Protein AF-A0A920KDC7-F1 (afdb_monomer_lite)

Foldseek 3Di:
DDKDKFWPDDPQFKDWPRDKDWDQWDWDQDPVVRDIDTHDDDDTDMDTDMGTNDPDDDDTWIKIKDWDADPPGIDPIDMDTDD

Radius of gyration: 16.05 Å; chains: 1; bounding box: 39×21×41 Å

pLDDT: mean 87.93, std 5.77, range [60.59, 93.75]

Structure (mmCIF, N/CA/C/O backbone):
data_AF-A0A920KDC7-F1
#
_entry.id   AF-A0A920KDC7-F1
#
loop_
_atom_site.group_PDB
_atom_site.id
_atom_site.type_symbol
_atom_site.label_atom_id
_atom_site.label_alt_id
_atom_site.label_comp_id
_atom_site.label_asym_id
_atom_site.label_entity_id
_atom_site.label_seq_id
_atom_site.pdbx_PDB_ins_code
_atom_site.Cartn_x
_atom_site.Cartn_y
_atom_site.Cartn_z
_atom_site.occupancy
_atom_site.B_iso_or_equiv
_atom_site.auth_seq_id
_atom_site.auth_comp_id
_atom_site.auth_asym_id
_atom_site.auth_atom_id
_atom_site.pdbx_PDB_model_num
ATOM 1 N N . MET A 1 1 ? 6.834 7.052 -8.358 1.00 67.19 1 MET A N 1
ATOM 2 C CA . MET A 1 1 ? 5.872 7.588 -7.363 1.00 67.19 1 MET A CA 1
ATOM 3 C C . MET A 1 1 ? 5.777 6.591 -6.216 1.00 67.19 1 MET A C 1
ATOM 5 O O . MET A 1 1 ? 5.765 5.404 -6.524 1.00 67.19 1 MET A O 1
ATOM 9 N N . PRO A 1 2 ? 5.747 7.014 -4.940 1.00 79.62 2 PRO A N 1
ATOM 10 C CA . PRO A 1 2 ? 5.536 6.085 -3.831 1.00 79.62 2 PRO A CA 1
ATOM 11 C C . PRO A 1 2 ? 4.116 5.504 -3.858 1.00 79.62 2 PRO A C 1
ATOM 13 O O . PRO A 1 2 ? 3.199 6.107 -4.417 1.00 79.62 2 PRO A O 1
ATOM 16 N N . THR A 1 3 ? 3.940 4.327 -3.264 1.00 87.75 3 THR A N 1
ATOM 17 C CA . THR A 1 3 ? 2.608 3.740 -3.079 1.00 87.75 3 THR A CA 1
ATOM 18 C C . THR A 1 3 ? 1.894 4.441 -1.926 1.00 87.75 3 THR A C 1
ATOM 20 O O . THR A 1 3 ? 2.497 4.715 -0.892 1.00 87.75 3 THR A O 1
ATOM 23 N N . GLU A 1 4 ? 0.600 4.717 -2.079 1.00 90.88 4 GLU A N 1
ATOM 24 C CA . GLU A 1 4 ? -0.179 5.477 -1.102 1.00 90.88 4 GLU A CA 1
ATOM 25 C C . GLU A 1 4 ? -1.427 4.714 -0.648 1.00 90.88 4 GLU A C 1
ATOM 27 O O . GLU A 1 4 ? -2.169 4.142 -1.448 1.00 90.88 4 GLU A O 1
ATOM 32 N N . ILE A 1 5 ? -1.688 4.752 0.661 1.00 91.19 5 ILE A N 1
ATOM 33 C CA . ILE A 1 5 ? -2.928 4.289 1.292 1.00 91.19 5 ILE A CA 1
ATOM 34 C C . ILE A 1 5 ? -3.518 5.476 2.049 1.00 91.19 5 ILE A C 1
ATOM 36 O O . ILE A 1 5 ? -2.990 5.880 3.090 1.00 91.19 5 ILE A O 1
ATOM 40 N N . ILE A 1 6 ? -4.628 6.018 1.558 1.00 90.56 6 ILE A N 1
ATOM 41 C CA . ILE A 1 6 ? -5.329 7.154 2.163 1.00 90.56 6 ILE A CA 1
ATOM 42 C C . ILE A 1 6 ? -6.651 6.651 2.727 1.00 90.56 6 ILE A C 1
ATOM 44 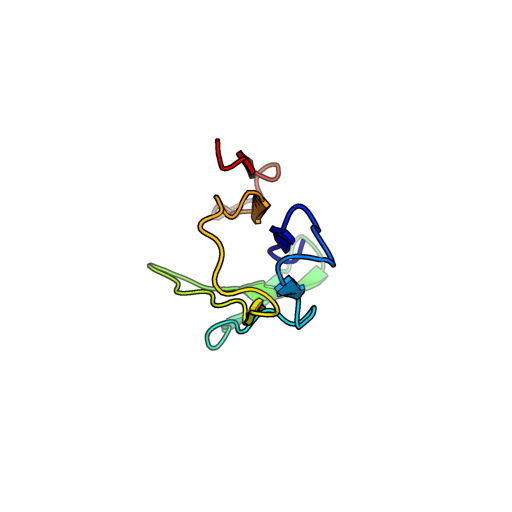O O . ILE A 1 6 ? -7.517 6.206 1.982 1.00 90.56 6 ILE A O 1
ATOM 48 N N . LEU A 1 7 ? -6.822 6.717 4.044 1.00 91.06 7 LEU A N 1
ATOM 49 C CA . LEU A 1 7 ? -8.074 6.340 4.695 1.00 91.06 7 LEU A CA 1
ATOM 50 C C . LEU A 1 7 ? -8.991 7.564 4.778 1.00 91.06 7 LEU A C 1
ATOM 52 O O . LEU A 1 7 ? -8.539 8.663 5.097 1.00 91.06 7 LEU A O 1
ATOM 56 N N . ALA A 1 8 ? -10.281 7.383 4.499 1.00 87.31 8 ALA A N 1
ATOM 57 C CA . ALA A 1 8 ? -11.278 8.422 4.713 1.00 87.31 8 ALA A CA 1
ATOM 58 C C . ALA A 1 8 ? -11.383 8.675 6.224 1.00 87.31 8 ALA A C 1
ATOM 60 O O . ALA A 1 8 ? -11.890 7.829 6.960 1.00 87.31 8 ALA A O 1
ATOM 61 N N . GLN A 1 9 ? -10.835 9.800 6.689 1.00 76.06 9 GLN A N 1
ATOM 62 C CA . GLN A 1 9 ? -10.749 10.092 8.116 1.00 76.06 9 GLN A CA 1
ATOM 63 C C . GLN A 1 9 ? -12.135 10.293 8.729 1.00 76.06 9 GLN A C 1
ATOM 65 O O . GLN A 1 9 ? -12.887 11.179 8.325 1.00 76.06 9 GLN A O 1
ATOM 70 N N . ASP A 1 10 ? -12.409 9.511 9.769 1.00 80.31 10 ASP A N 1
ATOM 71 C CA . ASP A 1 10 ? -13.426 9.804 10.770 1.00 80.31 10 ASP A CA 1
ATOM 72 C C . ASP A 1 10 ? -12.745 9.762 12.141 1.00 80.31 10 ASP A C 1
ATOM 74 O O . ASP A 1 10 ? -12.546 8.701 12.740 1.00 80.31 10 ASP A O 1
ATOM 78 N N . THR A 1 11 ? -12.344 10.942 12.614 1.00 79.44 11 THR A N 1
ATOM 79 C CA . THR A 1 11 ? -11.581 11.112 13.857 1.00 79.44 11 THR A CA 1
ATOM 80 C C . THR A 1 11 ? -12.385 10.770 15.111 1.00 79.44 11 THR A C 1
ATOM 82 O O . THR A 1 11 ? -11.820 10.756 16.203 1.00 79.44 11 THR A O 1
ATOM 85 N N . LEU A 1 12 ? -13.684 10.475 14.979 1.00 86.56 12 LEU A N 1
ATOM 86 C CA . LEU A 1 12 ? -14.512 9.952 16.065 1.00 86.56 12 LEU A CA 1
ATOM 87 C C . LEU A 1 12 ? -14.438 8.421 16.161 1.00 86.56 12 LEU A C 1
ATOM 89 O O . LEU A 1 12 ? -14.720 7.862 17.221 1.00 86.56 12 LEU A O 1
ATOM 93 N N . LEU A 1 13 ? -14.062 7.741 15.074 1.00 90.00 13 LEU A N 1
ATOM 94 C CA . LEU A 1 13 ? -14.039 6.280 14.980 1.00 90.00 13 LEU A CA 1
ATOM 95 C C . LEU A 1 13 ? -12.627 5.709 15.093 1.00 90.00 13 LEU A C 1
ATOM 97 O O . LEU A 1 13 ? -12.426 4.698 15.773 1.00 90.00 13 LEU A O 1
ATOM 101 N N . PHE A 1 14 ? -11.643 6.344 14.451 1.00 92.38 14 PHE A N 1
ATOM 102 C CA . PHE A 1 14 ? -10.261 5.871 14.467 1.00 92.38 14 PHE A CA 1
ATOM 103 C C . PHE A 1 14 ? -9.233 6.990 14.253 1.00 92.38 14 PHE A C 1
ATOM 105 O O . PHE A 1 14 ? -9.529 8.055 13.716 1.00 92.38 14 PHE A O 1
ATOM 112 N N . ILE A 1 15 ? -7.991 6.706 14.644 1.00 91.38 15 ILE A N 1
ATOM 113 C CA . ILE A 1 15 ? -6.803 7.506 14.327 1.00 91.38 15 ILE A CA 1
ATOM 114 C C . ILE A 1 15 ? -5.933 6.708 13.360 1.00 91.38 15 ILE A C 1
ATOM 116 O O . ILE A 1 15 ? -5.577 5.560 13.645 1.00 91.38 15 ILE A O 1
ATOM 120 N N . ASP A 1 16 ? -5.586 7.319 12.232 1.00 90.19 16 ASP A N 1
ATOM 121 C CA . ASP A 1 16 ? -4.589 6.804 11.295 1.00 90.19 16 ASP A CA 1
ATOM 122 C C . ASP A 1 16 ? -3.176 7.096 11.830 1.00 90.19 16 ASP A C 1
ATOM 124 O O . ASP A 1 16 ? -2.905 8.202 12.286 1.00 90.19 16 ASP A O 1
ATOM 128 N N . SER A 1 17 ? -2.274 6.108 11.813 1.00 84.56 17 SER A N 1
ATOM 129 C CA . SER A 1 17 ? -0.879 6.299 12.251 1.00 84.56 17 SER A CA 1
ATOM 130 C C . SER A 1 17 ? -0.007 7.073 11.253 1.00 84.56 17 SER A C 1
ATOM 132 O O . SER A 1 17 ? 1.193 7.220 11.491 1.00 84.56 17 SER A O 1
ATOM 134 N N . ASP A 1 18 ? -0.586 7.481 10.119 1.00 82.06 18 ASP A N 1
ATOM 135 C CA . ASP A 1 18 ? 0.018 8.134 8.947 1.00 82.06 18 ASP A CA 1
ATOM 136 C C . ASP A 1 18 ? 1.084 7.305 8.211 1.00 82.06 18 ASP A C 1
ATOM 138 O O . ASP A 1 18 ? 1.247 7.437 7.001 1.00 82.06 18 ASP A O 1
ATOM 142 N N . SER A 1 19 ? 1.757 6.386 8.901 1.00 86.56 19 SER A N 1
ATOM 143 C CA . SER A 1 19 ? 2.822 5.553 8.351 1.00 86.56 19 SER A CA 1
ATOM 144 C C . SER A 1 19 ? 2.283 4.302 7.660 1.00 86.56 19 SER A C 1
ATOM 146 O O . SER A 1 19 ? 1.423 3.590 8.191 1.00 86.56 19 SER A O 1
ATOM 148 N N . ILE A 1 20 ? 2.852 4.000 6.494 1.00 90.62 20 ILE A N 1
ATOM 149 C CA . ILE A 1 20 ? 2.685 2.726 5.795 1.00 90.62 20 ILE A CA 1
ATOM 150 C C . ILE A 1 20 ? 3.895 1.852 6.126 1.00 90.62 20 ILE A C 1
ATOM 152 O O . ILE A 1 20 ? 5.030 2.318 6.164 1.00 90.62 20 ILE A O 1
ATOM 156 N N . ILE A 1 21 ? 3.636 0.582 6.418 1.00 91.44 21 ILE A N 1
ATOM 157 C CA . ILE A 1 21 ? 4.665 -0.435 6.601 1.00 91.44 21 ILE A CA 1
ATOM 158 C C . ILE A 1 21 ? 4.782 -1.182 5.277 1.00 91.44 21 ILE A C 1
ATOM 160 O O . ILE A 1 21 ? 3.865 -1.914 4.885 1.00 91.44 21 ILE A O 1
ATOM 164 N N . GLU A 1 22 ? 5.911 -0.974 4.614 1.00 90.38 22 GLU A N 1
ATOM 165 C CA . GLU A 1 22 ? 6.271 -1.583 3.336 1.00 90.38 22 GLU A CA 1
ATOM 166 C C . GLU A 1 22 ? 7.213 -2.778 3.564 1.00 90.38 22 GLU A C 1
ATOM 168 O O . GLU A 1 22 ? 7.901 -2.833 4.593 1.00 90.38 22 GLU A O 1
ATOM 173 N N . PRO A 1 23 ? 7.219 -3.778 2.665 1.00 91.00 23 PRO A N 1
ATOM 174 C CA . PRO A 1 23 ? 8.226 -4.830 2.698 1.00 91.00 23 PRO A CA 1
ATOM 175 C C . PRO A 1 23 ? 9.611 -4.270 2.335 1.00 91.00 23 PRO A C 1
ATOM 177 O O . PRO A 1 23 ? 9.765 -3.095 2.013 1.00 91.00 23 PRO A O 1
ATOM 180 N N . GLU A 1 24 ? 10.637 -5.116 2.393 1.00 91.31 24 GLU A N 1
ATOM 181 C CA . GLU A 1 24 ? 11.961 -4.741 1.896 1.00 91.31 24 GLU A CA 1
ATOM 182 C C . GLU A 1 24 ? 11.886 -4.409 0.395 1.00 91.31 24 GLU A C 1
ATOM 184 O O . GLU A 1 24 ? 11.152 -5.056 -0.360 1.00 91.31 24 GLU A O 1
ATOM 189 N N . TYR A 1 25 ? 12.590 -3.356 -0.017 1.00 91.75 25 TYR A N 1
ATOM 190 C CA . TYR A 1 25 ? 12.663 -2.917 -1.408 1.00 91.75 25 TYR A CA 1
ATOM 191 C C . TYR A 1 25 ? 13.968 -3.385 -2.052 1.00 91.75 25 TYR A C 1
ATOM 193 O O . TYR A 1 25 ? 14.986 -3.551 -1.380 1.00 91.75 25 TYR A O 1
ATOM 201 N N . GLU A 1 26 ? 13.950 -3.530 -3.371 1.00 90.56 26 GLU A N 1
ATOM 202 C CA . GLU A 1 26 ? 15.151 -3.621 -4.189 1.00 90.56 26 GLU A CA 1
ATOM 203 C C . GLU A 1 26 ? 15.555 -2.221 -4.660 1.00 90.56 26 GLU A C 1
ATOM 205 O O . GLU A 1 26 ? 14.720 -1.425 -5.094 1.00 90.56 26 GLU A O 1
ATOM 210 N N . GLU A 1 27 ? 16.845 -1.912 -4.561 1.00 91.56 27 GLU A N 1
ATOM 211 C CA . GLU A 1 27 ? 17.411 -0.653 -5.030 1.00 91.56 27 GLU A CA 1
ATOM 212 C C . GLU A 1 27 ? 18.101 -0.865 -6.383 1.00 91.56 27 GLU A C 1
ATOM 214 O O . GLU A 1 27 ? 19.091 -1.595 -6.482 1.00 91.56 27 GLU A O 1
ATOM 219 N N . ILE A 1 28 ? 17.602 -0.199 -7.427 1.00 88.69 28 ILE A N 1
ATOM 220 C CA . ILE A 1 28 ? 18.178 -0.266 -8.774 1.00 88.69 28 ILE A CA 1
ATOM 221 C C . ILE A 1 28 ? 18.455 1.132 -9.322 1.00 88.69 28 ILE A C 1
ATOM 223 O O . ILE A 1 28 ? 17.698 2.069 -9.090 1.00 88.69 28 ILE A O 1
ATOM 227 N N . TYR A 1 29 ? 19.535 1.287 -10.088 1.00 87.94 29 TYR A N 1
ATOM 228 C CA . TYR A 1 29 ? 19.782 2.529 -10.822 1.00 87.94 29 TYR A CA 1
ATOM 229 C C . TYR A 1 29 ? 19.154 2.458 -12.212 1.00 87.94 29 TYR A C 1
ATOM 231 O O . TYR A 1 29 ? 19.615 1.697 -13.073 1.00 87.94 29 TYR A O 1
ATOM 239 N N . ASP A 1 30 ? 18.145 3.291 -12.452 1.00 82.06 30 ASP A N 1
ATOM 240 C CA . ASP A 1 30 ? 17.534 3.428 -13.765 1.00 82.06 30 ASP A CA 1
ATOM 241 C C . ASP A 1 30 ? 18.382 4.357 -14.642 1.00 82.06 30 ASP A C 1
ATOM 243 O O . ASP A 1 30 ? 18.573 5.542 -14.361 1.00 82.06 30 ASP A O 1
ATOM 247 N N . LYS A 1 31 ? 18.910 3.818 -15.745 1.00 85.31 31 LYS A N 1
ATOM 248 C CA . LYS A 1 31 ? 19.774 4.571 -16.668 1.00 85.31 31 LYS A CA 1
ATOM 249 C C . LYS A 1 31 ? 19.006 5.546 -17.564 1.00 85.31 31 LYS A C 1
ATOM 251 O O . LYS A 1 31 ? 19.619 6.484 -18.080 1.00 85.31 31 LYS A O 1
ATO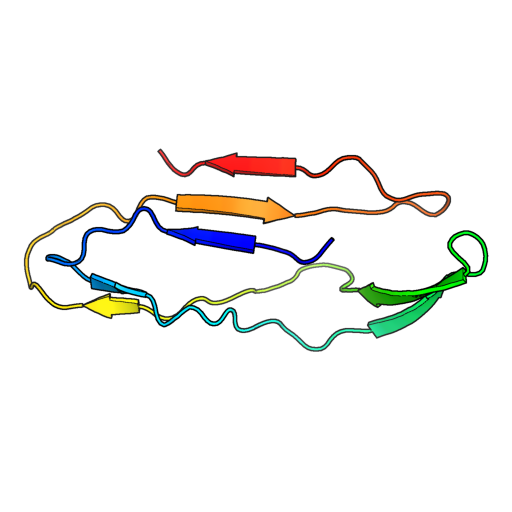M 256 N N . VAL A 1 32 ? 17.716 5.308 -17.793 1.00 81.94 32 VAL A N 1
ATOM 257 C CA . VAL A 1 32 ? 16.841 6.122 -18.645 1.00 81.94 32 VAL A CA 1
ATOM 258 C C . VAL A 1 32 ? 16.372 7.350 -17.868 1.00 81.94 32 VAL A C 1
ATOM 260 O O . VAL A 1 32 ? 16.569 8.477 -18.329 1.00 81.94 32 VAL A O 1
ATOM 263 N N . ALA A 1 33 ? 15.835 7.139 -16.669 1.00 79.56 33 ALA A N 1
ATOM 264 C CA . ALA A 1 33 ? 15.390 8.183 -15.751 1.00 79.56 33 ALA A CA 1
ATOM 265 C C . ALA A 1 33 ? 16.554 8.851 -14.992 1.00 79.56 33 ALA A C 1
ATOM 267 O O . ALA A 1 33 ? 16.418 9.980 -14.524 1.00 79.56 33 ALA A O 1
ATOM 268 N N . LYS A 1 34 ? 17.729 8.203 -14.951 1.00 88.12 34 LYS A N 1
ATOM 269 C CA . LYS A 1 34 ? 18.948 8.660 -14.257 1.00 88.12 34 LYS A CA 1
ATOM 270 C C . LYS A 1 34 ? 18.742 8.861 -12.755 1.00 88.12 34 LYS A C 1
ATOM 272 O O . LYS A 1 34 ? 19.298 9.796 -12.175 1.00 88.12 34 LYS A O 1
ATOM 277 N N . GLU A 1 35 ? 17.998 7.963 -12.125 1.00 86.75 35 GLU A N 1
ATOM 278 C CA . GLU A 1 35 ? 17.654 8.014 -10.703 1.00 86.75 35 GLU A CA 1
ATOM 279 C C . GLU A 1 35 ? 17.767 6.637 -10.036 1.00 86.75 35 GLU A C 1
ATOM 281 O O . GLU A 1 35 ? 17.803 5.605 -10.709 1.00 86.75 35 GLU A O 1
ATOM 286 N N . MET A 1 36 ? 17.857 6.629 -8.703 1.00 88.81 36 MET A N 1
ATOM 287 C CA . MET A 1 36 ? 17.694 5.401 -7.924 1.00 88.81 36 MET A CA 1
ATOM 288 C C . MET A 1 36 ? 16.202 5.106 -7.798 1.00 88.81 36 MET A C 1
ATOM 290 O O . MET A 1 36 ? 15.436 5.964 -7.358 1.00 88.81 36 MET A O 1
ATOM 294 N N . LEU A 1 37 ? 15.804 3.897 -8.171 1.00 86.31 37 LEU A N 1
ATOM 295 C CA . LEU A 1 37 ? 14.463 3.379 -7.968 1.00 86.31 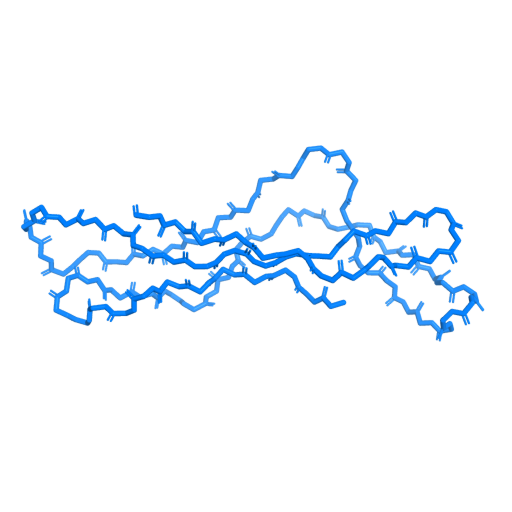37 LEU A CA 1
ATOM 296 C C . LEU A 1 37 ? 14.467 2.398 -6.799 1.00 86.31 37 LEU A C 1
ATOM 298 O O . LEU A 1 37 ? 15.365 1.567 -6.671 1.00 86.31 37 LEU A O 1
ATOM 302 N N . TYR A 1 38 ? 13.423 2.496 -5.984 1.00 88.94 38 TYR A N 1
ATOM 303 C CA . TYR A 1 38 ? 13.138 1.605 -4.867 1.00 88.94 38 TYR A CA 1
ATOM 304 C C . TYR A 1 38 ? 11.881 0.827 -5.223 1.00 88.94 38 TYR A C 1
ATOM 306 O O . TYR A 1 38 ? 10.787 1.395 -5.261 1.00 88.94 38 TYR A O 1
ATOM 314 N N . LEU A 1 39 ? 12.060 -0.433 -5.595 1.00 88.50 39 LEU A N 1
ATOM 315 C CA . LEU A 1 39 ? 11.021 -1.243 -6.216 1.00 88.50 39 LEU A CA 1
ATOM 316 C C . LEU A 1 39 ? 10.696 -2.459 -5.362 1.00 88.50 39 LEU A C 1
ATOM 318 O O . LEU A 1 39 ? 11.485 -2.902 -4.533 1.00 88.50 39 LEU A O 1
ATOM 322 N N . HIS A 1 40 ? 9.526 -3.024 -5.614 1.00 90.38 40 HIS A N 1
ATOM 323 C CA . HIS A 1 40 ? 9.174 -4.342 -5.124 1.00 90.38 40 HIS A CA 1
ATOM 324 C C . HIS A 1 40 ? 8.784 -5.217 -6.308 1.00 90.38 40 HIS A C 1
ATOM 326 O O . HIS A 1 40 ? 8.093 -4.754 -7.220 1.00 90.38 40 HIS A O 1
ATOM 332 N N . ASP A 1 41 ? 9.195 -6.477 -6.272 1.00 86.50 41 ASP A N 1
ATOM 333 C CA . ASP A 1 41 ? 8.820 -7.475 -7.259 1.00 86.50 41 ASP A CA 1
ATOM 334 C C . ASP A 1 41 ? 7.764 -8.437 -6.698 1.00 86.50 41 ASP A C 1
ATOM 336 O O . ASP A 1 41 ? 7.523 -8.536 -5.491 1.00 86.50 41 ASP A O 1
ATOM 340 N N . SER A 1 42 ? 7.135 -9.187 -7.602 1.00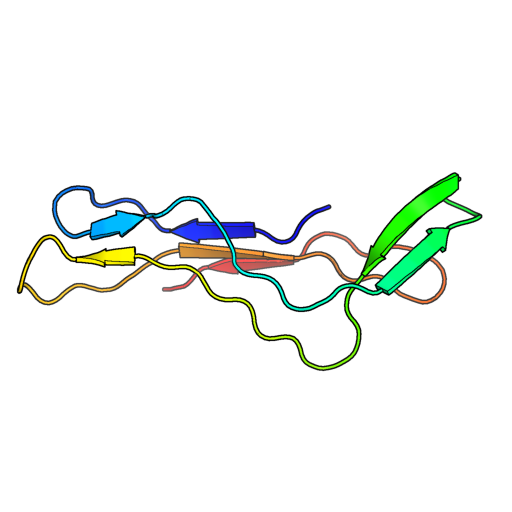 86.12 42 SER A N 1
ATOM 341 C CA . SER A 1 42 ? 6.222 -10.269 -7.238 1.00 86.12 42 SER A CA 1
ATOM 342 C C . SER A 1 42 ? 5.038 -9.798 -6.367 1.00 86.12 42 SER A C 1
ATOM 344 O O . SER A 1 42 ? 4.418 -8.765 -6.626 1.00 86.12 42 SER A O 1
ATOM 346 N N . ALA A 1 43 ? 4.634 -10.607 -5.385 1.00 89.06 43 ALA A N 1
ATOM 347 C CA . ALA A 1 43 ? 3.522 -10.296 -4.500 1.00 89.06 43 ALA A CA 1
ATOM 348 C C . ALA A 1 43 ? 4.012 -9.520 -3.273 1.00 89.06 43 ALA A C 1
ATOM 350 O O . ALA A 1 43 ? 4.807 -10.030 -2.485 1.00 89.06 43 ALA A O 1
ATOM 351 N N . ILE A 1 44 ? 3.460 -8.325 -3.069 1.00 89.69 44 ILE A N 1
ATOM 352 C CA . ILE A 1 44 ? 3.782 -7.468 -1.926 1.00 89.69 44 ILE A CA 1
ATOM 353 C C . ILE A 1 44 ? 2.671 -7.477 -0.880 1.00 89.69 44 ILE A C 1
ATOM 355 O O . ILE A 1 44 ? 1.492 -7.642 -1.189 1.00 89.69 44 ILE A O 1
ATOM 359 N N . THR A 1 45 ? 3.043 -7.264 0.382 1.00 91.62 45 THR A N 1
ATOM 360 C CA . THR A 1 45 ? 2.092 -7.024 1.473 1.00 91.62 45 THR A CA 1
ATOM 361 C C . THR A 1 45 ? 2.416 -5.698 2.139 1.00 91.62 45 THR A C 1
ATOM 363 O O . THR A 1 45 ? 3.424 -5.583 2.829 1.00 91.62 45 THR A O 1
ATOM 366 N N . MET A 1 46 ? 1.525 -4.723 1.977 1.00 90.94 46 MET A N 1
ATOM 367 C CA . MET A 1 46 ? 1.582 -3.438 2.672 1.00 90.94 46 MET A CA 1
ATOM 368 C C . MET A 1 46 ? 0.620 -3.425 3.851 1.00 90.94 46 MET A C 1
ATOM 370 O O . MET A 1 46 ? -0.460 -4.020 3.797 1.00 90.94 46 MET A O 1
ATOM 374 N N . LYS A 1 47 ? 1.004 -2.750 4.934 1.00 92.00 47 LYS A N 1
ATOM 375 C CA . LYS A 1 47 ? 0.172 -2.640 6.138 1.00 92.00 47 LYS A CA 1
ATOM 376 C C . LYS A 1 47 ? 0.049 -1.186 6.562 1.00 92.00 47 LYS A C 1
ATOM 378 O O . LYS A 1 47 ? 1.030 -0.452 6.551 1.00 92.00 47 LYS A O 1
ATOM 383 N N . LYS A 1 48 ? -1.142 -0.799 7.016 1.00 92.00 48 LYS A N 1
ATOM 384 C CA . LYS A 1 48 ? -1.380 0.484 7.683 1.00 92.00 48 LYS A CA 1
ATOM 385 C C . LYS A 1 48 ? -2.015 0.236 9.042 1.00 92.00 48 LYS A C 1
ATOM 387 O O . LYS A 1 48 ? -2.932 -0.578 9.153 1.00 92.00 48 LYS A O 1
ATOM 392 N N . LYS A 1 49 ? -1.500 0.890 10.082 1.00 92.44 49 LYS A N 1
ATOM 393 C CA . LYS A 1 49 ? -2.022 0.746 11.442 1.00 92.44 49 LYS A CA 1
ATOM 394 C C . LYS A 1 49 ? -3.049 1.842 11.714 1.00 92.44 49 LYS A C 1
ATOM 396 O O . LYS A 1 49 ? -2.786 3.016 11.481 1.00 92.44 49 LYS A O 1
ATOM 401 N N . ILE A 1 50 ? -4.189 1.443 12.268 1.00 92.44 50 ILE A N 1
ATOM 402 C CA . ILE A 1 50 ? -5.183 2.358 12.828 1.00 92.44 50 ILE A CA 1
ATOM 403 C C . ILE A 1 50 ? -5.368 2.071 14.314 1.00 92.44 50 ILE A C 1
ATOM 405 O O . ILE A 1 50 ? -5.187 0.938 14.768 1.00 92.44 50 ILE A O 1
ATOM 409 N N . THR A 1 51 ? -5.728 3.101 15.068 1.00 92.38 51 THR A N 1
ATOM 410 C CA . THR A 1 51 ? -6.139 2.982 16.469 1.00 92.38 51 THR A CA 1
ATOM 411 C C . THR A 1 51 ? -7.631 3.242 16.548 1.00 92.38 51 THR A C 1
ATOM 413 O O . 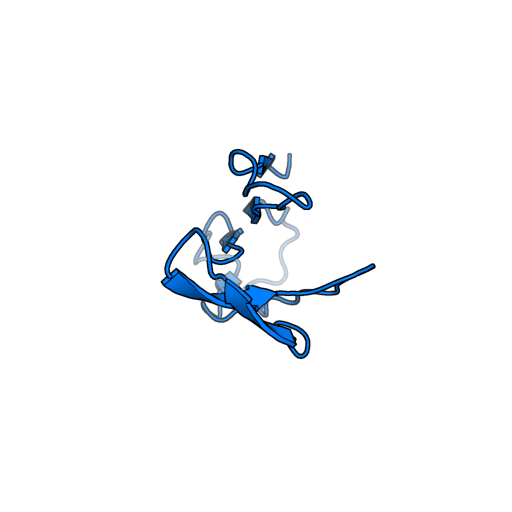THR A 1 51 ? -8.080 4.308 16.142 1.00 92.38 51 THR A O 1
ATOM 416 N N . LEU A 1 52 ? -8.397 2.276 17.049 1.00 92.75 52 LEU A N 1
ATOM 417 C CA . LEU A 1 52 ? -9.838 2.430 17.228 1.00 92.75 52 LEU A CA 1
ATOM 418 C C . LEU A 1 52 ? -10.124 3.336 18.428 1.00 92.75 52 LEU A C 1
ATOM 420 O O . LEU A 1 52 ? -9.492 3.198 19.475 1.00 92.75 52 LEU A O 1
ATOM 424 N N . LEU A 1 53 ? -11.079 4.246 18.262 1.00 92.94 53 LEU A N 1
ATOM 425 C CA . LEU A 1 53 ? -11.557 5.152 19.310 1.00 92.94 53 LEU A CA 1
ATOM 426 C C . LEU A 1 53 ? -12.982 4.827 19.770 1.00 92.94 53 LEU A C 1
ATOM 428 O O . LEU A 1 53 ? -13.451 5.376 20.765 1.00 92.94 53 LEU A O 1
ATOM 432 N N . SER A 1 54 ? -13.673 3.947 19.045 1.00 90.56 54 SER A N 1
ATOM 433 C CA . SER A 1 54 ? -15.063 3.584 19.284 1.00 90.56 54 SER A CA 1
ATOM 434 C C . SER A 1 54 ? -15.263 2.078 19.137 1.00 90.56 54 SER A C 1
ATOM 436 O O . SER A 1 54 ? -14.665 1.457 18.260 1.00 90.56 54 SER A O 1
ATOM 438 N N . ASP A 1 55 ? -16.167 1.522 19.945 1.00 91.69 55 ASP A N 1
ATOM 439 C CA . ASP A 1 55 ? -16.655 0.139 19.825 1.00 91.69 55 ASP A CA 1
ATOM 440 C C . ASP A 1 55 ? -17.814 0.006 18.819 1.00 91.69 55 ASP A C 1
ATOM 442 O O . ASP A 1 55 ? -18.397 -1.067 18.652 1.00 91.69 55 ASP A O 1
ATOM 446 N N . SER A 1 56 ? -18.206 1.108 18.174 1.00 91.75 56 SER A N 1
ATOM 447 C CA . SER A 1 56 ? -19.261 1.092 17.164 1.00 91.75 56 SER A CA 1
ATOM 448 C C . SER A 1 56 ? -18.797 0.416 15.874 1.00 91.75 56 SER A C 1
ATOM 450 O O . SER A 1 56 ? -17.632 0.478 15.487 1.00 91.75 56 SER A O 1
ATOM 452 N N . ASN A 1 57 ? -19.735 -0.229 15.180 1.00 91.19 57 ASN A N 1
ATOM 453 C CA . ASN A 1 57 ? -19.462 -0.810 13.871 1.00 91.19 57 ASN A CA 1
ATOM 454 C C . ASN A 1 57 ? -19.350 0.298 12.821 1.00 91.19 57 ASN A C 1
ATOM 456 O O . ASN A 1 57 ? -20.255 1.123 12.690 1.00 91.19 57 ASN A O 1
ATOM 460 N N . PHE A 1 58 ? -18.288 0.257 12.021 1.00 91.25 58 PHE A N 1
ATOM 461 C CA . PHE A 1 58 ? -18.089 1.167 10.901 1.00 91.25 58 PHE A CA 1
ATOM 462 C C . PHE A 1 58 ? -17.434 0.464 9.711 1.00 91.25 58 PHE A C 1
ATOM 464 O O . PHE A 1 58 ? -16.873 -0.624 9.836 1.00 91.25 58 PHE A O 1
ATOM 471 N N . VAL A 1 59 ? -17.515 1.101 8.543 1.00 90.50 59 VAL A N 1
ATOM 472 C CA . VAL A 1 59 ? -16.836 0.653 7.322 1.00 90.50 59 VAL A CA 1
ATOM 473 C C . VAL A 1 59 ? -15.612 1.529 7.112 1.00 90.50 59 VAL A C 1
ATOM 475 O O . VAL A 1 59 ? -15.740 2.743 6.957 1.00 90.50 59 VAL A O 1
ATOM 478 N N . LEU A 1 60 ? -14.428 0.917 7.088 1.00 90.38 60 LEU A N 1
ATOM 479 C CA . LEU A 1 60 ? -13.199 1.627 6.764 1.00 90.38 60 LEU A CA 1
ATOM 480 C C . LEU A 1 60 ? -13.115 1.844 5.250 1.00 90.38 60 LEU A C 1
ATOM 482 O O . LEU A 1 60 ? -12.906 0.901 4.483 1.00 90.38 60 LEU A O 1
ATOM 486 N N . LYS A 1 61 ? -13.276 3.097 4.829 1.00 92.25 61 LYS A N 1
ATOM 487 C CA . LYS A 1 61 ? -13.149 3.506 3.428 1.00 92.25 61 LYS A CA 1
ATOM 488 C C . LYS A 1 61 ? -11.791 4.132 3.175 1.00 92.25 61 LYS A C 1
ATOM 490 O O . LYS A 1 61 ? -11.202 4.737 4.069 1.00 92.25 61 LYS A O 1
ATOM 495 N N . GLY A 1 62 ? -11.311 4.020 1.950 1.00 91.69 62 GLY A N 1
ATOM 496 C CA . GLY A 1 62 ? -10.047 4.612 1.566 1.00 91.69 62 GLY A CA 1
ATOM 497 C C . GLY A 1 62 ? -9.717 4.417 0.101 1.00 91.69 62 GLY A C 1
ATOM 498 O O . GLY A 1 62 ? -10.442 3.776 -0.661 1.00 91.69 62 GLY A O 1
ATOM 499 N N . THR A 1 63 ? -8.580 4.981 -0.256 1.00 93.00 63 THR A N 1
ATOM 500 C CA . THR A 1 63 ? -8.001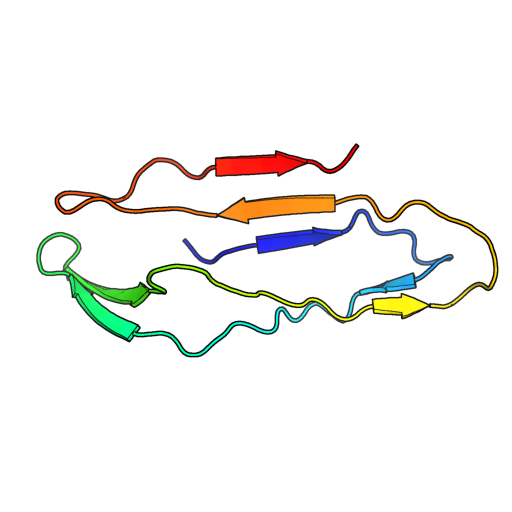 4.954 -1.583 1.00 93.00 63 THR A CA 1
ATOM 501 C C . THR A 1 63 ? -6.635 4.299 -1.501 1.00 93.00 63 THR A C 1
ATOM 503 O O . THR A 1 63 ? -5.834 4.624 -0.623 1.00 93.00 63 THR A O 1
ATOM 506 N N . PHE A 1 64 ? -6.376 3.386 -2.426 1.00 92.12 64 PHE A N 1
ATOM 507 C CA . PHE A 1 64 ? -5.076 2.774 -2.635 1.00 92.12 64 PHE A CA 1
ATOM 508 C C . PHE A 1 64 ? -4.556 3.160 -4.017 1.00 92.12 64 PHE A C 1
ATOM 510 O O . PHE A 1 64 ? -5.214 2.870 -5.020 1.00 92.12 64 PHE A O 1
ATOM 517 N N . THR A 1 65 ? -3.392 3.800 -4.066 1.00 93.38 65 THR A N 1
ATOM 518 C CA . THR A 1 65 ? -2.774 4.280 -5.306 1.00 93.38 65 THR A CA 1
ATOM 519 C C . THR A 1 65 ? -1.380 3.689 -5.441 1.00 93.38 65 THR A C 1
ATOM 521 O O . THR A 1 65 ? -0.574 3.800 -4.522 1.00 93.38 65 THR A O 1
ATOM 524 N N . PHE A 1 66 ? -1.075 3.085 -6.587 1.00 92.12 66 PHE A N 1
ATOM 525 C CA . PHE A 1 66 ? 0.243 2.517 -6.875 1.00 92.12 66 PHE A CA 1
ATOM 526 C C . PHE A 1 66 ? 0.641 2.762 -8.329 1.00 92.12 66 PHE A C 1
ATOM 528 O O . PHE A 1 66 ? -0.192 3.074 -9.179 1.00 92.12 66 PHE A O 1
ATOM 535 N N . GLN A 1 67 ? 1.927 2.613 -8.625 1.00 91.81 67 GLN A N 1
ATOM 536 C CA . GLN A 1 67 ? 2.461 2.704 -9.977 1.00 91.81 67 GLN A CA 1
ATOM 537 C C . GLN A 1 67 ? 3.283 1.453 -10.264 1.00 91.81 67 GLN A C 1
ATOM 539 O O . GLN A 1 67 ? 4.098 1.047 -9.441 1.00 91.81 67 GLN A O 1
ATOM 544 N N . THR A 1 68 ? 3.065 0.847 -11.425 1.00 89.75 68 THR A N 1
ATOM 545 C CA . THR A 1 68 ? 3.872 -0.273 -11.917 1.00 89.75 68 THR A CA 1
ATOM 546 C C . THR A 1 68 ? 4.737 0.184 -13.083 1.00 89.75 68 THR A C 1
ATOM 548 O O . THR A 1 68 ? 4.429 1.177 -13.745 1.00 89.75 68 THR A O 1
ATOM 551 N N . CYS A 1 69 ? 5.823 -0.535 -13.340 1.00 85.56 69 CYS A N 1
ATOM 552 C CA . CYS A 1 69 ? 6.694 -0.294 -14.484 1.00 85.56 69 CYS A CA 1
ATOM 553 C C . CYS A 1 69 ? 6.838 -1.576 -15.306 1.00 85.56 69 CYS A C 1
ATOM 555 O O . CYS A 1 69 ? 6.722 -2.676 -14.763 1.00 85.56 69 CYS A O 1
ATOM 557 N N . ASP A 1 70 ? 7.033 -1.420 -16.611 1.00 83.56 70 ASP A N 1
ATOM 558 C CA . ASP A 1 70 ? 7.511 -2.484 -17.492 1.00 83.56 70 ASP A CA 1
ATOM 559 C C . ASP A 1 70 ? 9.016 -2.314 -17.764 1.00 83.56 70 ASP A C 1
ATOM 561 O O . ASP A 1 70 ? 9.660 -1.425 -17.207 1.00 83.56 70 ASP A O 1
ATOM 565 N N . ASP A 1 71 ? 9.583 -3.161 -18.626 1.00 77.38 71 ASP A N 1
ATOM 566 C CA . ASP A 1 71 ? 11.020 -3.168 -18.942 1.00 77.38 71 ASP A CA 1
ATOM 567 C C . ASP A 1 71 ? 11.525 -1.877 -19.623 1.00 77.38 71 ASP A C 1
ATOM 569 O O . ASP A 1 71 ? 12.732 -1.711 -19.824 1.00 77.38 71 ASP A O 1
ATOM 573 N N . VAL A 1 72 ? 10.624 -0.982 -20.043 1.00 76.62 72 VAL A N 1
ATOM 574 C CA . VAL A 1 72 ? 10.943 0.211 -20.841 1.00 76.62 72 VAL A CA 1
ATOM 575 C C . VAL A 1 72 ? 10.583 1.499 -20.106 1.00 76.62 72 VAL A C 1
ATOM 577 O O . VAL A 1 72 ? 11.282 2.504 -20.261 1.00 76.62 72 VAL A O 1
ATOM 580 N N . HIS A 1 73 ? 9.488 1.505 -19.348 1.00 80.44 73 HIS A N 1
ATOM 581 C CA . HIS A 1 73 ? 8.972 2.697 -18.688 1.00 80.44 73 HIS A CA 1
ATOM 582 C C . HIS A 1 73 ? 8.010 2.377 -17.541 1.00 80.44 73 HIS A C 1
ATOM 584 O O . HIS A 1 73 ? 7.413 1.305 -17.453 1.00 80.44 73 HIS A O 1
ATOM 590 N N . CYS A 1 74 ? 7.789 3.370 -16.682 1.00 83.06 74 CYS A N 1
ATOM 591 C CA . CYS A 1 74 ? 6.719 3.309 -15.701 1.00 83.06 74 CYS A CA 1
ATOM 592 C C . CYS A 1 74 ? 5.369 3.670 -16.321 1.00 83.06 74 CYS A C 1
ATOM 594 O O . CYS A 1 74 ? 5.232 4.660 -17.044 1.00 83.06 74 CYS A O 1
ATOM 596 N N . LEU A 1 75 ? 4.362 2.861 -16.006 1.00 88.81 75 LEU A N 1
ATOM 597 C CA . LEU A 1 75 ? 2.992 3.050 -16.455 1.00 88.81 75 LEU A CA 1
ATOM 598 C C . LEU A 1 75 ? 2.329 4.194 -15.672 1.00 88.81 75 LEU A C 1
ATOM 600 O O . LEU A 1 75 ? 2.822 4.596 -14.612 1.00 88.81 75 LEU A O 1
ATOM 604 N N . PRO A 1 76 ? 1.206 4.749 -16.157 1.00 90.50 76 PRO A N 1
ATOM 605 C CA . PRO A 1 76 ? 0.408 5.680 -15.371 1.00 90.50 76 PRO A CA 1
ATOM 606 C C . PRO A 1 76 ? -0.012 5.071 -14.021 1.00 90.50 76 PRO A C 1
ATOM 608 O O . PRO A 1 76 ? -0.232 3.860 -13.940 1.00 90.50 76 PRO A O 1
ATOM 611 N N . PRO A 1 77 ? -0.156 5.889 -12.965 1.00 91.69 77 PRO A N 1
ATOM 612 C CA . PRO A 1 77 ? -0.589 5.398 -11.665 1.00 91.69 77 PRO A CA 1
ATOM 613 C C . PRO A 1 77 ? -2.003 4.814 -11.740 1.00 91.69 77 PRO A C 1
ATOM 615 O O . PRO A 1 77 ? -2.888 5.351 -12.412 1.00 91.69 77 PRO A O 1
ATOM 618 N N . PHE A 1 78 ? -2.215 3.723 -11.014 1.00 93.56 78 PHE A N 1
ATOM 619 C CA . PHE A 1 78 ? -3.516 3.103 -10.822 1.00 93.56 78 PHE A CA 1
ATOM 620 C C . PHE A 1 78 ? -4.071 3.477 -9.450 1.00 93.56 78 PHE A C 1
ATOM 622 O O . PHE A 1 78 ? -3.354 3.439 -8.451 1.00 93.56 78 PHE A O 1
ATOM 629 N N . GLN A 1 79 ? -5.363 3.801 -9.401 1.00 93.75 79 GLN A N 1
ATOM 630 C CA . GLN A 1 79 ? -6.074 4.148 -8.177 1.00 93.75 79 GLN A CA 1
ATOM 631 C C . GLN A 1 79 ? -7.286 3.235 -7.991 1.00 93.75 79 GLN A C 1
ATOM 633 O O . GLN A 1 79 ? -8.148 3.131 -8.865 1.00 93.75 79 GLN A O 1
ATOM 638 N N . MET A 1 80 ? -7.381 2.628 -6.812 1.00 91.12 80 MET A N 1
ATOM 639 C CA . MET A 1 80 ? -8.523 1.840 -6.365 1.00 91.12 80 MET A CA 1
ATOM 640 C C . MET A 1 80 ? -9.190 2.522 -5.173 1.00 91.12 80 MET A C 1
ATOM 642 O O . MET A 1 80 ? -8.521 2.884 -4.210 1.00 91.12 80 MET A O 1
ATOM 646 N N . ASN A 1 81 ? -10.516 2.641 -5.205 1.00 89.12 81 ASN A N 1
ATOM 647 C CA . ASN A 1 81 ? -11.302 3.145 -4.080 1.00 89.12 81 ASN A CA 1
ATOM 648 C C . ASN A 1 81 ? -12.045 1.972 -3.428 1.00 89.12 81 ASN A C 1
ATOM 650 O O . ASN A 1 81 ? -12.667 1.178 -4.139 1.00 89.12 81 ASN A O 1
ATOM 654 N N . SER A 1 82 ? -12.008 1.858 -2.100 1.00 80.81 82 SER A N 1
ATOM 655 C CA . SER A 1 82 ? -12.881 0.921 -1.391 1.00 80.81 82 SER A CA 1
ATOM 656 C C . SER A 1 82 ? -14.284 1.520 -1.243 1.00 80.81 82 SER A C 1
ATOM 658 O O . SER A 1 82 ? -14.449 2.677 -0.848 1.00 80.81 82 SER A O 1
ATOM 660 N N . HIS A 1 83 ? -15.297 0.738 -1.628 1.00 60.59 83 HIS A N 1
ATOM 661 C CA . HIS A 1 83 ? -16.709 1.129 -1.586 1.00 60.59 83 HIS A CA 1
ATOM 662 C C . HIS A 1 83 ? -17.335 0.901 -0.209 1.00 60.59 83 HIS A C 1
ATOM 664 O O . HIS A 1 83 ? -17.116 -0.185 0.367 1.00 60.59 83 HIS A O 1
#

Secondary structure (DSSP, 8-state):
---EEEE---TTTEEEEEEEE--PPEEEEETTTTEEEEE--SS---EEEEEE--SS-----EEEEE--B-SS-BPPPEEEE--

Sequence (83 aa):
MPTEIILAQDTLLFIDSDSIIEPEYEEIYDKVAKEMLYLHDSAITMKKKITLLSDSNFVLKGTFTFQTCDDVHCLPPFQMNSH